Protein AF-A0A066ZRB6-F1 (afdb_monomer)

Foldseek 3Di:
DDDDDPPPDPPPPPPDPPPQAWDDDPPDDPVNVVVLLVVLVCQQVLVQADPQQAGPVCVVVVHGHGDHSVRSCVVVVIDTDD

Mean predicted aligned error: 10.63 Å

Sequence (82 aa):
MKKLWIVTGLLVLGGCAHNQQFVKNPGQTNDSFRNDMLYCKGEATGAWNDRNGVSKMNIYKGEMGAISYEDCMRQLGYKQAY

pLDDT: mean 81.81, std 16.27, range [39.69, 95.81]

Solvent-accessible surface area (backbone atoms only — not comparable to full-atom values): 5201 Å² total; per-residue (Å²): 138,86,86,81,82,82,82,80,76,78,80,76,84,79,72,75,79,76,77,78,46,67,46,78,59,91,94,60,52,72,66,60,48,50,47,52,54,51,50,22,48,36,37,45,73,44,77,56,31,50,98,83,47,27,13,55,74,27,57,79,70,75,45,81,42,67,44,51,42,65,57,43,40,44,73,75,68,45,46,70,61,128

Radius of gyration: 20.07 Å; Cα contacts (8 Å, |Δi|>4): 81; chains: 1; bounding box: 34×54×62 Å

Secondary structure (DSSP, 8-state):
--------------------PEEPPTT--HHHHHHHHHHHHHHHTTTT--TTS--HHHHHHT--S---HHHHHHHTTPEEP-

Organism: Hydrogenovibrio marinus (NCBI:txid28885)

Structure (mmCIF, N/CA/C/O backbone):
data_AF-A0A066ZRB6-F1
#
_entry.id   AF-A0A066ZRB6-F1
#
loop_
_atom_site.group_PDB
_atom_site.id
_atom_site.type_symbol
_atom_site.label_atom_id
_atom_site.label_alt_id
_atom_site.label_comp_id
_atom_site.label_asym_id
_atom_site.label_entity_id
_atom_site.label_seq_id
_atom_site.pdbx_PDB_ins_code
_atom_site.Cartn_x
_atom_site.Cartn_y
_atom_site.Cartn_z
_atom_site.occupancy
_atom_site.B_iso_or_equiv
_atom_site.auth_seq_id
_atom_site.auth_comp_id
_atom_site.auth_asym_id
_atom_site.auth_atom_id
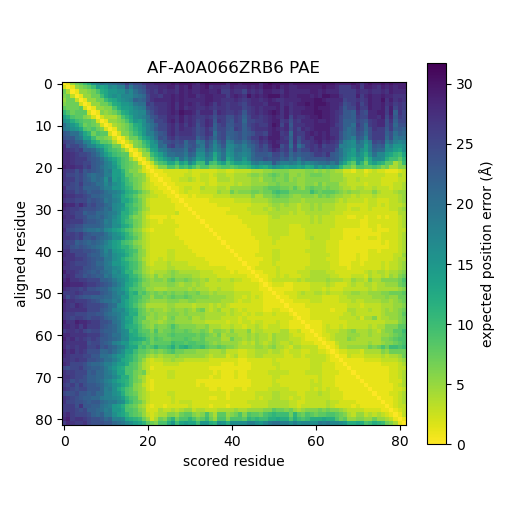_atom_site.pdbx_PDB_model_num
ATOM 1 N N . MET A 1 1 ? -11.480 40.615 -47.839 1.00 39.69 1 MET A N 1
ATOM 2 C CA . MET A 1 1 ? -10.510 40.396 -46.740 1.00 39.69 1 MET A CA 1
ATOM 3 C C . MET A 1 1 ? -11.155 39.471 -45.710 1.00 39.69 1 MET A C 1
ATOM 5 O O . MET A 1 1 ? -12.155 39.852 -45.116 1.00 39.69 1 MET A O 1
ATOM 9 N N . LYS A 1 2 ? -10.686 38.221 -45.605 1.00 40.28 2 LYS A N 1
ATOM 10 C CA . LYS A 1 2 ? -11.324 37.129 -44.843 1.00 40.28 2 LYS A CA 1
ATOM 11 C C . LYS A 1 2 ? -10.743 37.119 -43.420 1.00 40.28 2 LYS A C 1
ATOM 13 O O . LYS A 1 2 ? -9.548 36.899 -43.265 1.00 40.28 2 LYS A O 1
ATOM 18 N N . LYS A 1 3 ? -11.557 37.426 -42.404 1.00 51.00 3 LYS A N 1
ATOM 19 C CA . LYS A 1 3 ? -11.141 37.442 -40.990 1.00 51.00 3 LYS A CA 1
ATOM 20 C C . LYS A 1 3 ? -11.166 36.012 -40.446 1.00 51.00 3 LYS A C 1
ATOM 22 O O . LYS A 1 3 ? -12.231 35.404 -40.385 1.00 51.00 3 LYS A O 1
ATOM 27 N N . LEU A 1 4 ? -9.994 35.483 -40.107 1.00 54.53 4 LEU A N 1
ATOM 28 C CA . LEU A 1 4 ? -9.828 34.163 -39.507 1.00 54.53 4 LEU A CA 1
ATOM 29 C C . LEU A 1 4 ? -9.924 34.313 -37.983 1.00 54.53 4 LEU A C 1
ATOM 31 O O . LEU A 1 4 ? -9.081 34.966 -37.372 1.00 54.53 4 LEU A O 1
ATOM 35 N N . TRP A 1 5 ? -10.971 33.755 -37.381 1.00 57.75 5 TRP A N 1
ATOM 36 C CA . TRP A 1 5 ? -11.148 33.739 -35.931 1.00 57.75 5 TRP A CA 1
ATOM 37 C C . TRP A 1 5 ? -10.460 32.497 -35.370 1.00 57.75 5 TRP A C 1
ATOM 39 O O . TRP A 1 5 ? -10.906 31.37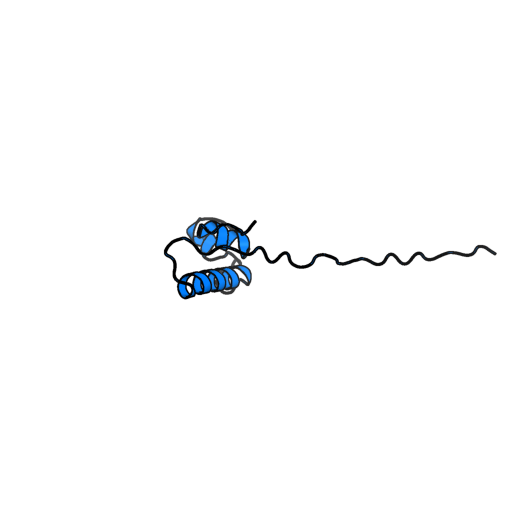6 -35.606 1.00 57.75 5 TRP A O 1
ATOM 49 N N . ILE A 1 6 ? -9.350 32.696 -34.660 1.00 62.56 6 ILE A N 1
ATOM 50 C CA . ILE A 1 6 ? -8.670 31.629 -33.926 1.00 62.56 6 ILE A CA 1
ATOM 51 C C . ILE A 1 6 ? -9.435 31.445 -32.615 1.00 62.56 6 ILE A C 1
ATOM 53 O O . ILE A 1 6 ? -9.309 32.246 -31.691 1.00 62.56 6 ILE A O 1
ATOM 57 N N . VAL A 1 7 ? -10.273 30.412 -32.555 1.00 61.28 7 VAL A N 1
ATOM 58 C CA . VAL A 1 7 ? -10.885 29.956 -31.305 1.00 61.28 7 VAL A CA 1
ATOM 59 C C . VAL A 1 7 ? -9.834 29.123 -30.580 1.00 61.28 7 VAL A C 1
ATOM 61 O O . VAL A 1 7 ? -9.651 27.940 -30.858 1.00 61.28 7 VAL A O 1
ATOM 64 N N . THR A 1 8 ? -9.090 29.768 -29.688 1.00 58.50 8 THR A N 1
ATOM 65 C CA . THR A 1 8 ? -8.149 29.105 -28.785 1.00 58.50 8 THR A CA 1
ATOM 66 C C . THR A 1 8 ? -8.950 28.272 -27.788 1.00 58.50 8 THR A C 1
ATOM 68 O O . THR A 1 8 ? -9.521 28.801 -26.835 1.00 58.50 8 THR A O 1
ATOM 71 N N . GLY A 1 9 ? -9.040 26.966 -28.036 1.00 59.28 9 GLY A N 1
ATOM 72 C CA . GLY A 1 9 ? -9.630 26.014 -27.104 1.00 59.28 9 GLY A CA 1
ATOM 73 C C . GLY A 1 9 ? -8.810 25.966 -25.818 1.00 59.28 9 GLY A C 1
ATOM 74 O O . GLY A 1 9 ? -7.692 25.453 -25.811 1.00 59.28 9 GLY A O 1
ATOM 75 N N . LEU A 1 10 ? -9.363 26.507 -24.732 1.00 57.59 10 LEU A N 1
ATOM 76 C CA . LEU A 1 10 ? -8.874 26.257 -23.381 1.00 57.59 10 LEU A CA 1
ATOM 77 C C . LEU A 1 10 ? -9.052 24.761 -23.089 1.00 57.59 10 LEU A C 1
ATOM 79 O O . LEU A 1 10 ? -10.166 24.288 -22.864 1.00 57.59 10 LEU A O 1
ATOM 83 N N . LEU A 1 11 ? -7.947 24.018 -23.081 1.00 59.19 11 LEU A N 1
ATOM 84 C CA . LEU A 1 11 ? -7.885 22.699 -22.463 1.00 59.19 11 LEU A CA 1
ATOM 85 C C . LEU A 1 11 ? -8.051 22.887 -20.953 1.00 59.19 11 LEU A C 1
ATOM 87 O O . LEU A 1 11 ? -7.099 23.181 -20.231 1.00 59.19 11 LEU A O 1
ATOM 91 N N . VAL A 1 12 ? -9.287 22.749 -20.480 1.00 57.84 12 VAL A N 1
ATOM 9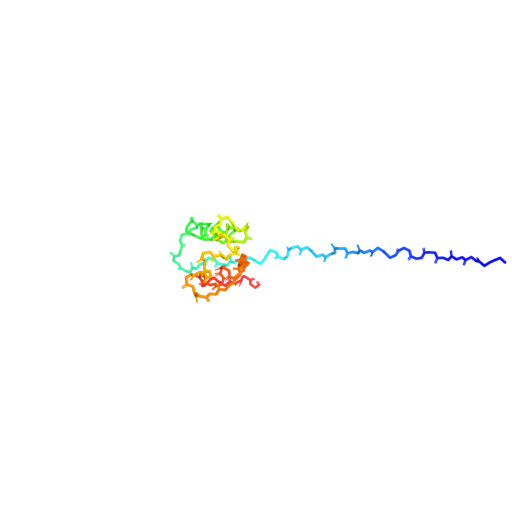2 C CA . VAL A 1 12 ? -9.593 22.629 -19.057 1.00 57.84 12 VAL A CA 1
ATOM 93 C C . VAL A 1 12 ? -9.060 21.269 -18.609 1.00 57.84 12 VAL A C 1
ATOM 95 O O . VAL A 1 12 ? -9.735 20.251 -18.740 1.00 57.84 12 VAL A O 1
ATOM 98 N N . LEU A 1 13 ? -7.830 21.240 -18.090 1.00 55.25 13 LEU A N 1
ATOM 99 C CA . LEU A 1 13 ? -7.282 20.121 -17.314 1.00 55.25 13 LEU A CA 1
ATOM 100 C C . LEU A 1 13 ? -7.994 20.063 -15.949 1.00 55.25 13 LEU A C 1
ATOM 102 O O . LEU A 1 13 ? -7.397 20.241 -14.894 1.00 55.25 13 LEU A O 1
ATOM 106 N N . GLY A 1 14 ? -9.310 19.861 -15.979 1.00 53.16 14 GLY A N 1
ATOM 107 C CA . GLY A 1 14 ? -10.175 19.685 -14.817 1.00 53.16 14 GLY A CA 1
ATOM 108 C C . GLY A 1 14 ? -10.213 18.227 -14.380 1.00 53.16 14 GLY A C 1
ATOM 109 O O . GLY A 1 14 ? -11.281 17.640 -14.281 1.00 53.16 14 GLY A O 1
ATOM 110 N N . GLY A 1 15 ? -9.046 17.625 -14.173 1.00 49.19 15 GLY A N 1
ATOM 111 C CA . GLY A 1 15 ? -8.913 16.327 -13.525 1.00 49.19 15 GLY A CA 1
ATOM 112 C C . GLY A 1 15 ? -8.371 16.537 -12.122 1.00 49.19 15 GLY A C 1
ATOM 113 O O . GLY A 1 15 ? -7.214 16.219 -11.867 1.00 49.19 15 GLY A O 1
ATOM 114 N N . CYS A 1 16 ? -9.153 17.142 -11.222 1.00 54.41 16 CYS A N 1
ATOM 115 C CA . CYS A 1 16 ? -8.778 17.164 -9.812 1.00 54.41 16 CYS A CA 1
ATOM 116 C C . CYS A 1 16 ? -8.631 15.711 -9.364 1.00 54.41 16 CYS A C 1
ATOM 118 O O . CYS A 1 16 ? -9.591 14.948 -9.463 1.00 54.41 16 CYS A O 1
ATOM 120 N N . ALA A 1 17 ? -7.424 15.349 -8.922 1.00 49.94 17 ALA A N 1
ATOM 121 C CA . ALA A 1 17 ? -7.114 14.069 -8.314 1.00 49.94 17 ALA A CA 1
ATOM 122 C C . ALA A 1 17 ? -8.235 13.710 -7.336 1.00 49.94 17 ALA A C 1
ATOM 124 O O . ALA A 1 17 ? -8.386 14.336 -6.283 1.00 49.94 17 ALA A O 1
ATOM 125 N N . HIS A 1 18 ? -9.072 12.758 -7.739 1.00 52.75 18 HIS A N 1
ATOM 126 C CA . HIS A 1 18 ? -10.120 12.227 -6.895 1.00 52.75 18 HIS A CA 1
ATOM 127 C C . HIS A 1 18 ? -9.375 11.538 -5.755 1.00 52.75 18 HIS A C 1
ATOM 129 O O . HIS A 1 18 ? -8.840 10.448 -5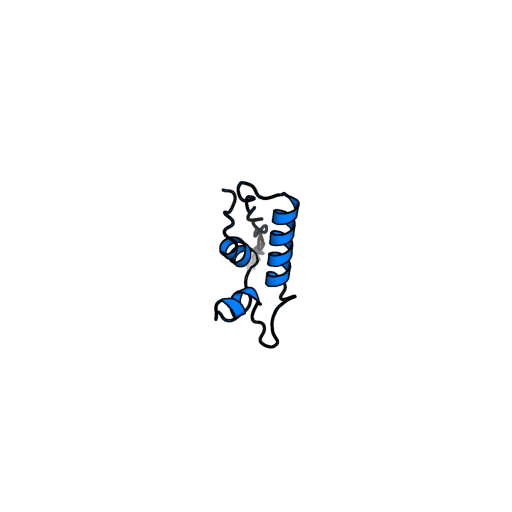.933 1.00 52.75 18 HIS A O 1
ATOM 135 N N . ASN A 1 19 ? -9.251 12.219 -4.613 1.00 57.91 19 ASN A N 1
ATOM 136 C CA . ASN A 1 19 ? -8.741 11.622 -3.388 1.00 57.91 19 ASN A CA 1
ATOM 137 C C . ASN A 1 19 ? -9.747 10.539 -3.006 1.00 57.91 19 ASN A C 1
ATOM 139 O O . ASN A 1 19 ? -10.701 10.824 -2.286 1.00 57.91 19 ASN A O 1
ATOM 143 N N . GLN A 1 20 ? -9.589 9.327 -3.549 1.00 65.50 20 GLN A N 1
ATOM 144 C CA . GLN A 1 20 ? -10.407 8.191 -3.158 1.00 65.50 20 GLN A CA 1
ATOM 145 C C . GLN A 1 20 ? -10.069 7.934 -1.686 1.00 65.50 20 GLN A C 1
ATOM 147 O O . G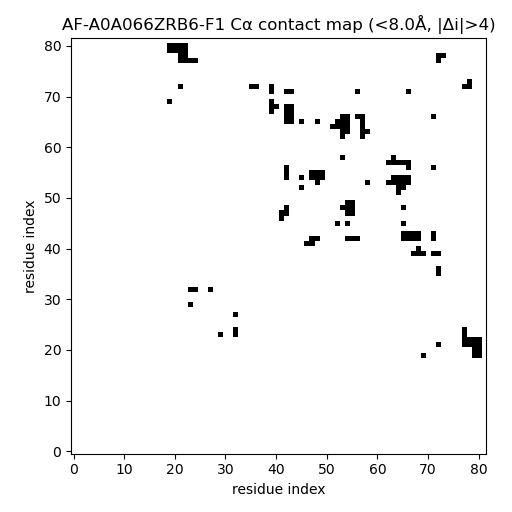LN A 1 20 ? -9.014 7.389 -1.354 1.00 65.50 20 GLN A O 1
ATOM 152 N N . GLN A 1 21 ? -10.906 8.444 -0.785 1.00 80.06 21 GLN A N 1
ATOM 153 C CA . GLN A 1 21 ? -10.689 8.294 0.644 1.00 80.06 21 GLN A CA 1
ATOM 154 C C . GLN A 1 21 ? -10.961 6.834 0.987 1.00 80.06 21 GLN A C 1
ATOM 156 O O . GLN A 1 21 ? -12.023 6.315 0.677 1.00 80.06 21 GLN A O 1
ATOM 161 N N . PHE A 1 22 ? -9.996 6.141 1.582 1.00 90.62 22 PHE A N 1
ATOM 162 C CA . PHE A 1 22 ? -10.216 4.795 2.107 1.00 90.62 22 PHE A CA 1
ATOM 163 C C . PHE A 1 22 ? -10.692 4.892 3.555 1.00 90.62 22 PHE A C 1
ATOM 165 O O . PHE A 1 22 ? -10.264 5.780 4.294 1.00 90.62 22 PHE A O 1
ATOM 172 N N . VAL A 1 23 ? -11.583 3.990 3.960 1.00 90.94 23 VAL A N 1
ATOM 173 C CA . VAL A 1 23 ? -12.119 3.954 5.325 1.00 90.94 23 VAL A CA 1
ATOM 174 C C . VAL A 1 23 ? -11.349 2.933 6.141 1.00 90.94 23 VAL A C 1
ATOM 176 O O . VAL A 1 23 ? -11.205 1.789 5.721 1.00 90.94 23 VAL A O 1
ATOM 179 N N . LYS A 1 24 ? -10.900 3.337 7.330 1.00 92.31 24 LYS A N 1
ATOM 180 C CA . LYS A 1 24 ? -10.255 2.451 8.301 1.00 92.31 24 LYS A CA 1
ATOM 181 C C . LYS A 1 24 ? -11.136 1.239 8.637 1.00 92.31 24 LYS A C 1
ATOM 183 O O . LYS A 1 24 ? -12.332 1.393 8.887 1.00 92.31 24 LYS A O 1
ATOM 188 N N . ASN A 1 25 ? -10.532 0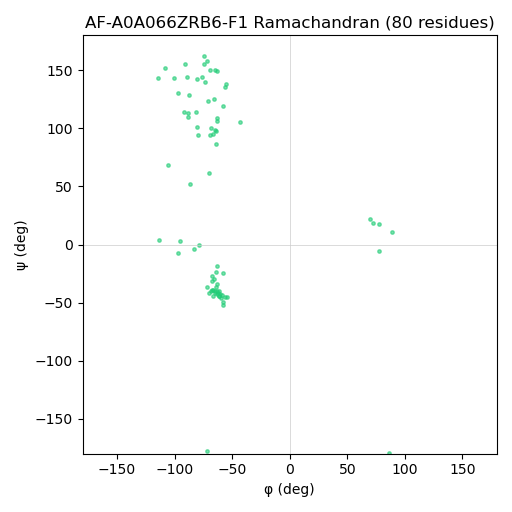.055 8.731 1.00 90.00 25 ASN A N 1
ATOM 189 C CA . ASN A 1 25 ? -11.253 -1.170 9.069 1.00 90.00 25 ASN A CA 1
ATOM 190 C C . ASN A 1 25 ? -11.739 -1.184 10.538 1.00 90.00 25 ASN A C 1
ATOM 192 O O . ASN A 1 25 ? -11.096 -0.594 11.416 1.00 90.00 25 ASN A O 1
ATOM 196 N N . PRO A 1 26 ? -12.860 -1.868 10.847 1.00 90.56 26 PRO A N 1
ATOM 197 C CA . PRO A 1 26 ? -13.337 -2.016 12.222 1.00 90.56 26 PRO A CA 1
ATOM 198 C C . PRO A 1 26 ? -12.271 -2.642 13.129 1.00 90.56 26 PRO A C 1
ATOM 200 O O . PRO A 1 26 ? -11.620 -3.611 12.752 1.00 90.56 26 PRO A O 1
ATOM 203 N N . GLY A 1 27 ? -12.084 -2.089 14.330 1.00 90.94 27 GLY A N 1
ATOM 204 C CA . GLY A 1 27 ? -11.096 -2.585 15.299 1.00 90.94 27 GLY A CA 1
ATOM 205 C C . GLY A 1 27 ? -9.640 -2.191 15.013 1.00 90.94 27 GLY A C 1
ATOM 206 O O . GLY A 1 27 ? -8.776 -2.428 15.853 1.00 90.94 27 GLY A O 1
ATOM 207 N N . GLN A 1 28 ? -9.354 -1.539 13.883 1.00 94.06 28 GLN A N 1
ATOM 208 C CA . GLN A 1 28 ? -8.012 -1.065 13.559 1.00 94.06 28 GLN A CA 1
ATOM 209 C C . GLN A 1 28 ? -7.679 0.261 14.268 1.00 94.06 28 GLN A C 1
ATOM 211 O O . GLN A 1 28 ? -8.515 1.168 14.386 1.00 94.06 28 GLN A O 1
ATOM 216 N N . THR A 1 29 ? -6.430 0.416 14.715 1.00 95.69 29 THR A N 1
ATOM 217 C CA . THR A 1 29 ? -5.927 1.691 15.252 1.00 95.69 29 THR A CA 1
ATOM 218 C C . THR A 1 29 ? -5.669 2.699 14.129 1.00 95.69 29 THR A C 1
ATOM 220 O O . THR A 1 29 ? -5.437 2.330 12.979 1.00 95.69 29 THR A O 1
ATOM 223 N N . ASN A 1 30 ? -5.707 3.997 14.443 1.00 93.62 30 ASN A N 1
ATOM 224 C CA . ASN A 1 30 ? -5.419 5.036 13.444 1.00 93.62 30 ASN A CA 1
ATOM 225 C C . ASN A 1 30 ? -3.976 4.951 12.925 1.00 93.62 30 ASN A C 1
ATOM 227 O O . ASN A 1 30 ? -3.743 5.194 11.744 1.00 93.62 30 ASN A O 1
ATOM 231 N N . ASP A 1 31 ? -3.029 4.564 13.780 1.00 95.69 31 ASP A N 1
ATOM 232 C CA . ASP A 1 31 ? -1.628 4.415 13.385 1.00 95.69 31 ASP A CA 1
ATOM 233 C C . ASP A 1 31 ? -1.427 3.225 12.451 1.00 95.69 31 ASP A C 1
ATOM 235 O O . ASP A 1 31 ? -0.734 3.353 11.447 1.00 95.69 31 ASP A O 1
ATOM 239 N N . SER A 1 32 ? -2.086 2.092 12.720 1.00 94.88 32 SER A N 1
ATOM 240 C CA . SER A 1 32 ? -2.061 0.946 11.805 1.00 94.88 32 SER A CA 1
ATOM 241 C C . SER A 1 32 ? -2.653 1.317 10.445 1.00 94.88 32 SER A C 1
ATOM 243 O O . SER A 1 32 ? -2.032 1.040 9.426 1.00 94.88 32 SER A O 1
ATOM 245 N N . PHE A 1 33 ? -3.780 2.033 10.424 1.00 95.12 33 PHE A N 1
ATOM 246 C CA . PHE A 1 33 ? -4.367 2.518 9.176 1.00 95.12 33 PHE A CA 1
ATOM 247 C C . PHE A 1 33 ? -3.419 3.442 8.404 1.00 95.12 33 PHE A C 1
ATOM 249 O O . PHE A 1 33 ? -3.207 3.284 7.204 1.00 95.12 33 PHE A O 1
ATOM 256 N N . ARG A 1 34 ? -2.797 4.398 9.102 1.00 94.56 34 ARG A N 1
ATOM 257 C CA . ARG A 1 34 ? -1.817 5.311 8.510 1.00 94.56 34 ARG A CA 1
ATOM 258 C C . ARG A 1 34 ? -0.601 4.565 7.961 1.00 94.56 34 ARG A C 1
ATOM 260 O O . ARG A 1 34 ? -0.107 4.941 6.900 1.00 94.56 34 ARG A O 1
ATOM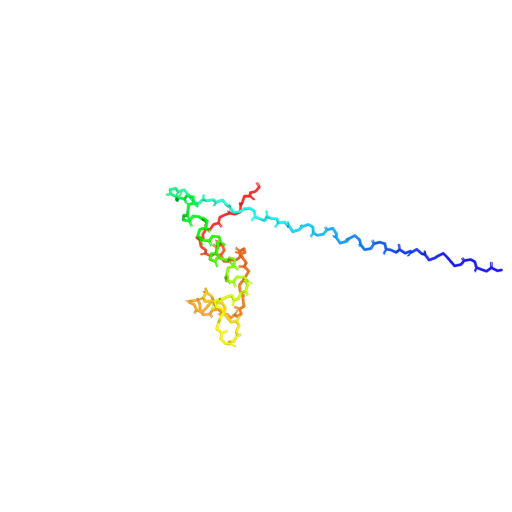 267 N N . ASN A 1 35 ? -0.120 3.542 8.662 1.00 95.81 35 ASN A N 1
ATOM 268 C CA . ASN A 1 35 ? 1.004 2.726 8.212 1.00 95.81 35 ASN A CA 1
ATOM 269 C C . ASN A 1 35 ? 0.666 1.982 6.921 1.00 95.81 35 ASN A C 1
ATOM 271 O O . ASN A 1 35 ? 1.471 2.014 5.995 1.00 95.81 35 ASN A O 1
ATOM 275 N N . ASP A 1 36 ? -0.537 1.420 6.811 1.00 95.38 36 ASP A N 1
ATOM 276 C CA . ASP A 1 36 ? -0.990 0.756 5.586 1.00 95.38 36 ASP A CA 1
ATOM 277 C C . ASP A 1 36 ? -1.114 1.749 4.420 1.00 95.38 36 ASP A C 1
ATOM 279 O O . ASP A 1 36 ? -0.645 1.480 3.313 1.00 95.38 36 ASP A O 1
ATOM 283 N N . MET A 1 37 ? -1.641 2.955 4.671 1.00 94.25 37 MET A N 1
ATOM 284 C CA . MET A 1 37 ? -1.662 4.019 3.660 1.00 94.25 37 MET A CA 1
ATOM 285 C C . MET A 1 37 ? -0.247 4.407 3.203 1.00 94.25 37 MET A C 1
ATOM 287 O O . MET A 1 37 ? -0.016 4.639 2.017 1.00 94.25 37 MET A O 1
ATOM 291 N N . LEU A 1 38 ? 0.712 4.521 4.126 1.00 94.62 38 LEU A N 1
ATOM 292 C CA . LEU A 1 38 ? 2.101 4.851 3.792 1.00 94.62 38 LEU A CA 1
ATOM 293 C C . LEU A 1 38 ? 2.783 3.717 3.028 1.00 94.62 38 LEU A C 1
ATOM 295 O O . LEU A 1 38 ? 3.502 3.984 2.065 1.00 94.62 38 LEU A O 1
ATOM 299 N N . TYR A 1 39 ? 2.516 2.472 3.417 1.00 93.94 39 TYR A N 1
ATOM 300 C CA . TYR A 1 39 ? 2.984 1.289 2.713 1.00 93.94 39 TYR A CA 1
ATOM 301 C C . TYR A 1 39 ? 2.501 1.302 1.259 1.00 93.94 39 TYR A C 1
ATOM 303 O O . TYR A 1 39 ? 3.327 1.281 0.345 1.00 93.94 39 TYR A O 1
ATOM 311 N N . CYS A 1 40 ? 1.196 1.481 1.034 1.00 93.81 40 CYS A N 1
ATOM 312 C CA . CYS A 1 40 ? 0.633 1.533 -0.313 1.00 93.81 40 CYS A CA 1
ATOM 313 C C . CYS A 1 40 ? 1.103 2.739 -1.131 1.00 93.81 40 CYS A C 1
ATOM 315 O O . CYS A 1 40 ? 1.231 2.640 -2.350 1.00 93.81 40 CYS A O 1
ATOM 317 N N . LYS A 1 41 ? 1.415 3.875 -0.494 1.00 93.31 41 LYS A N 1
ATOM 318 C CA . LYS A 1 41 ? 2.068 4.996 -1.189 1.00 93.31 41 LYS A CA 1
ATOM 319 C C . LYS A 1 41 ? 3.474 4.627 -1.658 1.00 93.31 41 LYS A C 1
ATOM 321 O O . LYS A 1 41 ? 3.845 5.007 -2.761 1.00 93.31 41 LYS A O 1
ATOM 326 N N . GLY A 1 42 ? 4.236 3.893 -0.848 1.00 92.69 42 GLY A N 1
ATOM 327 C CA . GLY A 1 42 ? 5.564 3.406 -1.225 1.00 92.69 42 GLY A CA 1
ATOM 328 C C . GLY A 1 42 ? 5.525 2.376 -2.357 1.00 92.69 42 GLY A C 1
ATOM 329 O O . GLY A 1 42 ? 6.354 2.437 -3.261 1.00 92.69 42 GLY A O 1
ATOM 330 N N . GLU A 1 43 ? 4.541 1.473 -2.357 1.00 93.38 43 GLU A N 1
ATOM 331 C CA . GLU A 1 43 ? 4.315 0.553 -3.483 1.00 93.38 43 GLU A CA 1
ATOM 332 C C . GLU A 1 43 ? 3.992 1.334 -4.773 1.00 93.38 43 GLU A C 1
ATOM 334 O O . GLU A 1 43 ? 4.589 1.077 -5.817 1.00 93.38 43 GLU A O 1
ATOM 339 N N . ALA A 1 44 ? 3.132 2.357 -4.691 1.00 91.69 44 ALA A N 1
ATOM 340 C CA . ALA A 1 44 ? 2.738 3.176 -5.840 1.00 91.69 44 ALA A CA 1
ATOM 341 C C . ALA A 1 44 ? 3.870 4.039 -6.422 1.00 91.69 44 ALA A C 1
ATOM 343 O O . ALA A 1 44 ? 3.895 4.297 -7.625 1.00 91.69 44 ALA A O 1
ATOM 344 N N . THR A 1 45 ? 4.818 4.490 -5.596 1.00 92.81 45 THR A N 1
ATOM 345 C CA . THR A 1 45 ? 6.014 5.211 -6.070 1.00 92.81 45 THR A CA 1
ATOM 346 C C . THR A 1 45 ? 7.128 4.280 -6.540 1.00 92.81 45 THR A C 1
ATOM 348 O O . THR A 1 45 ? 8.158 4.751 -7.019 1.00 92.81 45 THR A O 1
ATOM 351 N N . GLY A 1 46 ? 6.945 2.966 -6.398 1.00 91.12 46 GLY A N 1
ATOM 352 C CA . GLY A 1 46 ? 7.948 1.967 -6.728 1.00 91.12 46 GLY A CA 1
ATOM 353 C C . GLY A 1 46 ? 9.121 1.907 -5.753 1.00 91.12 46 GLY A C 1
ATOM 354 O O . GLY A 1 46 ? 10.157 1.337 -6.090 1.00 91.12 46 GLY A O 1
ATOM 355 N N . ALA A 1 47 ? 8.972 2.450 -4.538 1.00 91.00 47 ALA A N 1
ATOM 356 C CA . ALA A 1 47 ? 10.009 2.430 -3.503 1.00 91.00 47 ALA A CA 1
ATOM 357 C C . ALA A 1 47 ? 10.461 1.004 -3.142 1.00 91.00 47 ALA A C 1
ATOM 359 O O . ALA A 1 47 ? 11.580 0.801 -2.671 1.00 91.00 47 ALA A O 1
ATOM 360 N N . TRP A 1 48 ? 9.588 0.023 -3.376 1.00 88.06 48 TRP A N 1
ATOM 361 C CA . TRP A 1 48 ? 9.814 -1.383 -3.055 1.00 88.06 48 TRP A CA 1
ATOM 362 C C . TRP A 1 48 ? 9.921 -2.283 -4.289 1.00 88.06 48 TRP A C 1
ATOM 364 O O . TRP A 1 48 ? 10.056 -3.496 -4.128 1.00 88.06 48 TRP A O 1
ATOM 374 N N . ASN A 1 49 ? 9.874 -1.720 -5.499 1.00 92.75 49 ASN A N 1
ATOM 375 C CA . ASN A 1 49 ? 9.888 -2.515 -6.721 1.00 92.75 49 ASN A CA 1
ATOM 376 C C . ASN A 1 49 ? 11.192 -3.311 -6.864 1.00 92.75 49 ASN A C 1
ATOM 378 O O . ASN A 1 49 ? 12.263 -2.884 -6.423 1.00 92.75 49 ASN A O 1
ATOM 382 N N . ASP A 1 50 ? 11.108 -4.471 -7.511 1.00 91.00 50 ASP A N 1
ATOM 383 C CA . ASP A 1 50 ? 12.297 -5.204 -7.929 1.00 91.00 50 ASP A CA 1
ATOM 384 C C . ASP A 1 50 ? 13.014 -4.514 -9.105 1.00 91.00 50 ASP A C 1
ATOM 386 O O . ASP A 1 50 ? 12.616 -3.460 -9.608 1.00 91.00 50 ASP A O 1
ATOM 390 N N . ARG A 1 51 ? 14.095 -5.141 -9.583 1.00 90.94 51 ARG A N 1
ATOM 391 C CA . ARG A 1 51 ? 14.869 -4.634 -10.728 1.00 90.94 51 ARG A CA 1
ATOM 392 C C . ARG A 1 51 ? 14.070 -4.585 -12.035 1.00 90.94 51 ARG A C 1
ATOM 394 O O . ARG A 1 51 ? 14.486 -3.884 -12.950 1.00 90.94 51 ARG A O 1
ATOM 401 N N . ASN A 1 52 ? 12.960 -5.314 -12.121 1.00 90.88 52 ASN A N 1
ATOM 402 C CA . ASN A 1 52 ? 12.077 -5.359 -13.281 1.00 90.88 52 ASN A CA 1
ATOM 403 C C . ASN A 1 52 ? 10.895 -4.381 -13.145 1.00 90.88 52 ASN A C 1
ATOM 405 O O . ASN A 1 52 ? 10.033 -4.343 -14.021 1.00 90.88 52 ASN A O 1
ATOM 409 N N . GLY A 1 53 ? 10.839 -3.590 -12.066 1.00 88.62 53 GLY A N 1
ATOM 410 C CA . GLY A 1 53 ? 9.747 -2.654 -11.811 1.00 88.62 53 GLY A CA 1
ATOM 411 C C . GLY A 1 53 ? 8.470 -3.317 -11.288 1.00 88.62 53 GLY A C 1
ATOM 412 O O . GLY A 1 53 ? 7.406 -2.704 -11.361 1.00 88.62 53 GLY A O 1
ATOM 413 N N . VAL A 1 54 ? 8.551 -4.550 -10.779 1.00 91.56 54 VAL A N 1
ATOM 414 C CA . VAL A 1 54 ? 7.415 -5.274 -10.197 1.00 91.56 54 VAL A CA 1
ATOM 415 C C . VAL A 1 54 ? 7.293 -4.928 -8.716 1.00 91.56 54 VAL A C 1
ATOM 417 O O . VAL A 1 54 ? 8.275 -5.016 -7.977 1.00 91.56 54 VAL A O 1
ATOM 420 N N . SER A 1 55 ? 6.095 -4.533 -8.282 1.00 91.50 55 SER A N 1
ATOM 421 C CA . SER A 1 55 ? 5.822 -4.194 -6.880 1.00 91.50 55 SER A CA 1
ATOM 422 C C . SER A 1 55 ? 5.968 -5.416 -5.972 1.00 91.50 55 SER A C 1
ATOM 424 O O . SER A 1 55 ? 5.718 -6.547 -6.401 1.00 91.50 55 SER A O 1
ATOM 426 N N . LYS A 1 56 ? 6.350 -5.238 -4.699 1.00 88.31 56 LYS A N 1
ATOM 427 C CA . LYS A 1 56 ? 6.494 -6.402 -3.802 1.00 88.31 56 LYS A CA 1
ATOM 428 C C . LYS A 1 56 ? 5.171 -7.098 -3.579 1.00 88.31 56 LYS A C 1
ATOM 430 O O . LYS A 1 56 ? 5.136 -8.324 -3.507 1.00 88.31 56 LYS A O 1
ATOM 435 N N . MET A 1 57 ? 4.100 -6.317 -3.507 1.00 87.19 57 MET A N 1
ATOM 436 C CA . MET A 1 57 ? 2.741 -6.830 -3.417 1.00 87.19 57 MET A CA 1
ATOM 437 C C . MET A 1 57 ? 2.433 -7.804 -4.566 1.00 87.19 57 MET A C 1
ATOM 439 O O . MET A 1 57 ? 1.923 -8.900 -4.329 1.00 87.19 57 MET A O 1
ATOM 443 N N . ASN A 1 58 ? 2.812 -7.436 -5.793 1.00 88.50 58 ASN A N 1
ATOM 444 C CA . ASN A 1 58 ? 2.585 -8.245 -6.987 1.00 88.50 58 ASN A CA 1
ATOM 445 C C . ASN A 1 58 ? 3.497 -9.480 -7.022 1.00 88.50 58 ASN A C 1
ATOM 447 O O . ASN A 1 58 ? 3.029 -10.565 -7.362 1.00 88.50 58 ASN A O 1
ATOM 451 N N . ILE A 1 59 ? 4.751 -9.371 -6.564 1.00 87.25 59 ILE A N 1
ATOM 452 C CA . ILE A 1 59 ? 5.677 -10.516 -6.445 1.00 87.25 59 ILE A CA 1
ATOM 453 C C . ILE A 1 59 ? 5.076 -11.625 -5.577 1.00 87.25 59 ILE A C 1
ATOM 455 O O . ILE A 1 59 ? 5.100 -12.791 -5.968 1.00 87.25 59 ILE A O 1
ATOM 459 N N . TYR A 1 60 ? 4.491 -11.279 -4.424 1.00 83.88 60 TYR A N 1
ATOM 460 C CA . TYR A 1 60 ? 3.853 -12.268 -3.545 1.00 83.88 60 TYR A CA 1
ATOM 461 C C . TYR A 1 60 ? 2.641 -12.958 -4.183 1.00 83.88 60 TYR A C 1
ATOM 463 O O . TYR A 1 60 ? 2.293 -14.068 -3.784 1.00 83.88 60 TYR A O 1
ATOM 471 N N . LYS A 1 61 ? 2.007 -12.320 -5.169 1.00 83.56 61 LYS A N 1
ATOM 472 C CA . LYS A 1 61 ? 0.828 -12.833 -5.878 1.00 83.56 61 LYS A CA 1
ATOM 473 C C . LYS A 1 61 ? 1.151 -13.517 -7.204 1.00 83.56 61 LYS A C 1
ATOM 475 O O . LYS A 1 61 ? 0.259 -14.105 -7.805 1.00 83.56 61 LYS A O 1
ATOM 480 N N . GLY A 1 62 ? 2.404 -13.457 -7.659 1.00 85.06 62 GLY A N 1
ATOM 481 C CA . GLY A 1 62 ? 2.778 -13.879 -9.010 1.00 85.06 62 GLY A CA 1
ATOM 482 C C . GLY A 1 62 ? 2.246 -12.942 -10.103 1.00 85.06 62 GLY A C 1
ATOM 483 O O . GLY A 1 62 ? 2.103 -13.359 -11.250 1.00 85.06 62 GLY A O 1
ATOM 484 N N . GLU A 1 63 ? 1.935 -11.693 -9.752 1.00 87.25 63 GLU A N 1
ATOM 485 C CA . GLU A 1 63 ? 1.510 -10.642 -10.676 1.00 87.25 63 GLU A CA 1
ATOM 486 C C . GLU A 1 63 ? 2.728 -9.841 -11.174 1.00 87.25 63 GLU A C 1
ATOM 488 O O . GLU A 1 63 ? 3.773 -9.783 -10.524 1.00 87.25 63 GLU A O 1
ATOM 493 N N . MET A 1 64 ? 2.602 -9.215 -12.346 1.00 88.25 64 MET A N 1
ATOM 494 C CA . MET A 1 64 ? 3.670 -8.432 -12.978 1.00 88.25 64 MET A CA 1
ATOM 495 C C . MET A 1 64 ? 3.362 -6.933 -12.915 1.00 88.25 64 MET A C 1
ATOM 497 O O . MET A 1 64 ? 2.207 -6.519 -12.951 1.00 88.25 64 MET A O 1
ATOM 501 N N . GLY A 1 65 ? 4.417 -6.118 -12.905 1.00 89.25 65 GLY A N 1
ATOM 502 C CA . GLY A 1 65 ? 4.337 -4.662 -13.010 1.00 89.25 65 GLY A CA 1
ATOM 503 C C . GLY A 1 65 ? 4.124 -3.927 -11.686 1.00 89.25 65 GLY A C 1
ATOM 504 O O . GLY A 1 65 ? 4.081 -4.521 -10.606 1.00 89.25 65 GLY A O 1
ATOM 505 N N . ALA A 1 66 ? 4.032 -2.602 -11.791 1.00 90.19 66 ALA A N 1
ATOM 506 C CA . ALA A 1 66 ? 3.754 -1.719 -10.667 1.00 90.19 66 ALA A CA 1
ATOM 507 C C . ALA A 1 66 ? 2.294 -1.855 -10.205 1.00 90.19 66 ALA A C 1
ATOM 509 O O . ALA A 1 66 ? 1.420 -2.259 -10.971 1.00 90.19 66 ALA A O 1
ATOM 510 N N . ILE A 1 67 ? 2.029 -1.476 -8.957 1.00 93.31 67 ILE A N 1
ATOM 511 C CA . ILE A 1 67 ? 0.683 -1.442 -8.382 1.00 93.31 67 ILE A CA 1
ATOM 512 C C . ILE A 1 67 ? 0.300 0.004 -8.064 1.00 93.31 67 ILE A C 1
ATOM 514 O O . ILE A 1 67 ? 1.147 0.794 -7.653 1.00 93.31 67 ILE A O 1
ATOM 518 N N . SER A 1 68 ? -0.967 0.364 -8.263 1.00 92.88 68 SER A N 1
ATOM 519 C CA . SER A 1 68 ? -1.479 1.670 -7.841 1.00 92.88 68 SER A CA 1
ATOM 520 C C . SER A 1 68 ? -1.677 1.722 -6.320 1.00 92.88 68 SER A C 1
ATOM 522 O O . SER A 1 68 ? -1.774 0.690 -5.647 1.00 92.88 68 SER A O 1
ATOM 524 N N . TYR A 1 69 ? -1.778 2.931 -5.763 1.00 92.25 69 TYR A N 1
ATOM 525 C CA . TYR A 1 69 ? -2.114 3.108 -4.349 1.00 92.25 69 TYR A CA 1
ATOM 526 C C . TYR A 1 69 ? -3.473 2.469 -4.036 1.00 92.25 69 TYR A C 1
ATOM 528 O O . TYR A 1 69 ? -3.626 1.767 -3.037 1.00 92.25 69 TYR A O 1
ATOM 536 N N . GLU A 1 70 ? -4.451 2.676 -4.915 1.00 92.19 70 GLU A N 1
ATOM 537 C CA . GLU A 1 70 ? -5.818 2.208 -4.751 1.00 92.19 70 GLU A CA 1
ATOM 538 C C . GLU A 1 70 ? -5.911 0.686 -4.795 1.00 92.19 70 GLU A C 1
ATOM 540 O O . GLU A 1 70 ? -6.594 0.091 -3.962 1.00 92.19 70 GLU A O 1
ATOM 545 N N . ASP A 1 71 ? -5.217 0.050 -5.739 1.00 92.12 71 ASP A N 1
ATOM 546 C CA . ASP A 1 71 ? -5.206 -1.406 -5.846 1.00 92.12 71 ASP A CA 1
ATOM 547 C C . ASP A 1 71 ? -4.483 -2.026 -4.659 1.00 92.12 71 ASP A C 1
ATOM 549 O O . ASP A 1 71 ? -4.987 -2.991 -4.091 1.00 92.12 71 ASP A O 1
ATOM 553 N N . CYS A 1 72 ? -3.384 -1.424 -4.195 1.00 93.12 72 CYS A N 1
ATOM 554 C CA . CYS A 1 72 ? -2.740 -1.856 -2.960 1.00 93.12 72 CYS A CA 1
ATOM 555 C C . CYS A 1 72 ? -3.709 -1.797 -1.768 1.00 93.12 72 CYS A C 1
ATOM 557 O O . CYS A 1 72 ? -3.889 -2.792 -1.065 1.00 93.12 72 CYS A O 1
ATOM 559 N N . MET A 1 73 ? -4.412 -0.675 -1.580 1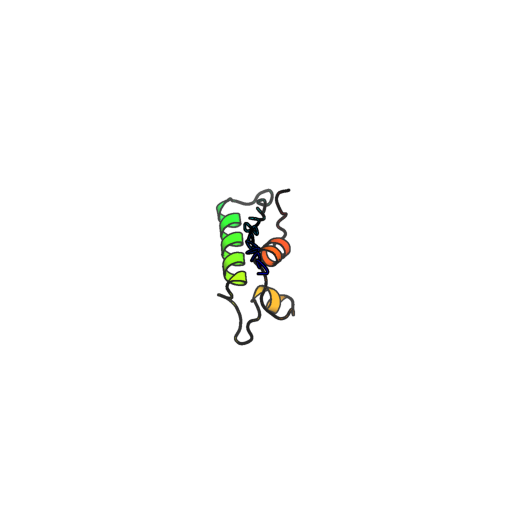.00 94.31 73 MET A N 1
ATOM 560 C CA . MET A 1 73 ? -5.373 -0.519 -0.483 1.00 94.31 73 MET A CA 1
ATOM 561 C C . MET A 1 73 ? -6.529 -1.528 -0.582 1.00 94.31 73 MET A C 1
ATOM 563 O O . MET A 1 73 ? -6.906 -2.137 0.420 1.00 94.31 73 MET A O 1
ATOM 567 N N . ARG A 1 74 ? -7.067 -1.776 -1.783 1.00 92.06 74 ARG A N 1
ATOM 568 C CA . ARG A 1 74 ? -8.103 -2.805 -2.003 1.00 92.06 74 ARG A CA 1
ATOM 569 C C . ARG A 1 74 ? -7.586 -4.207 -1.700 1.00 92.06 74 ARG A C 1
ATOM 571 O O . ARG A 1 74 ? -8.302 -5.007 -1.105 1.00 92.06 74 ARG A O 1
ATOM 578 N N . GLN A 1 75 ? -6.346 -4.503 -2.078 1.00 91.19 75 GLN A N 1
ATOM 579 C CA . GLN A 1 75 ? -5.713 -5.790 -1.808 1.00 91.19 75 GLN A CA 1
ATOM 580 C C . GLN A 1 75 ? -5.448 -6.017 -0.309 1.00 91.19 75 GLN A C 1
ATOM 582 O O . GLN A 1 75 ? -5.468 -7.166 0.126 1.00 91.19 75 GLN A O 1
ATOM 587 N N . LEU A 1 76 ? -5.274 -4.950 0.482 1.00 91.94 76 LEU A N 1
ATOM 588 C CA . LEU A 1 76 ? -5.262 -5.001 1.954 1.00 91.94 76 LEU A CA 1
ATOM 589 C C . LEU A 1 76 ? -6.670 -5.090 2.578 1.00 91.94 76 LEU A C 1
ATOM 591 O O . LEU A 1 76 ? -6.808 -5.147 3.798 1.00 91.94 76 LEU A O 1
ATOM 595 N N . GLY A 1 77 ? -7.727 -5.111 1.763 1.00 92.50 77 GLY A N 1
ATOM 596 C CA . GLY A 1 77 ? -9.111 -5.258 2.213 1.00 92.50 77 GLY A CA 1
ATOM 597 C C . GLY A 1 77 ? -9.819 -3.946 2.554 1.00 92.50 77 GLY A C 1
ATOM 598 O O . GLY A 1 77 ? -10.916 -3.984 3.114 1.00 92.50 77 GLY A O 1
ATOM 599 N N . TYR A 1 78 ? -9.241 -2.787 2.222 1.00 93.62 78 TYR A N 1
ATOM 600 C CA . TYR A 1 78 ? -9.887 -1.501 2.473 1.00 93.62 78 TYR A CA 1
ATOM 601 C C . TYR A 1 78 ? -10.998 -1.194 1.478 1.00 93.62 78 TYR A C 1
ATOM 603 O O . TYR A 1 78 ? -10.899 -1.451 0.276 1.00 93.62 78 TYR A O 1
ATOM 611 N N . LYS A 1 79 ? -12.045 -0.550 1.993 1.00 90.00 79 LYS A N 1
ATOM 612 C CA . LYS A 1 79 ? -13.161 -0.031 1.202 1.00 90.00 79 LYS A CA 1
ATOM 613 C C . LYS A 1 79 ? -12.988 1.465 0.982 1.00 90.00 79 LYS A C 1
ATOM 615 O O . LYS A 1 79 ? -12.524 2.182 1.870 1.00 90.00 79 LYS A O 1
ATOM 620 N N . GLN A 1 80 ? -13.372 1.926 -0.201 1.00 84.25 80 GLN A N 1
ATOM 621 C CA . GLN A 1 80 ? -13.445 3.354 -0.486 1.00 84.25 80 GLN A CA 1
ATOM 622 C C . GLN A 1 80 ? -14.658 3.953 0.230 1.00 84.25 80 GLN A C 1
ATOM 624 O O . GLN A 1 80 ? -15.709 3.318 0.321 1.00 84.25 80 GLN A O 1
ATOM 629 N N . ALA A 1 81 ? -14.475 5.147 0.782 1.00 76.69 81 ALA A N 1
ATOM 630 C CA . ALA A 1 81 ? -15.547 6.002 1.246 1.00 76.69 81 ALA A CA 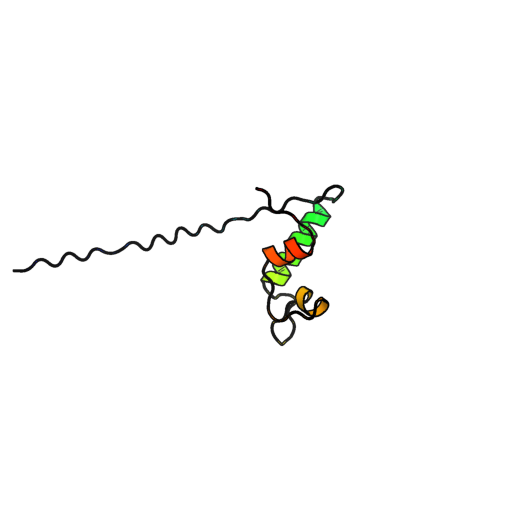1
ATOM 631 C C . ALA A 1 81 ? -16.344 6.429 0.011 1.00 76.69 81 ALA A C 1
ATOM 633 O O . ALA A 1 81 ? -15.759 6.903 -0.966 1.00 76.69 81 ALA A O 1
ATOM 634 N N . TYR A 1 82 ? -17.647 6.175 0.056 1.00 61.16 82 TYR A N 1
ATOM 635 C CA . TYR A 1 82 ? -18.606 6.602 -0.957 1.00 61.16 82 TYR A CA 1
ATOM 636 C C . TYR A 1 82 ? -19.021 8.052 -0.726 1.00 61.16 82 TYR A C 1
ATOM 638 O O . TYR A 1 82 ? -19.119 8.441 0.463 1.00 61.16 82 TYR A O 1
#